Protein AF-A0A2S7WSK2-F1 (afdb_monomer)

pLDDT: mean 93.84, std 8.21, range [51.69, 98.62]

Secondary structure (DSSP, 8-state):
---GGGGGSTT--PPPHHHHHHHHHHHSS-TTSPPHHHHHHH---HHHHHHHHHHHHHHHHHHHHHHHHHHHHHHHHHHHHHHHHHHHHHHHHHHHHHHHHHHT-

Radius of gyration: 26.92 Å; Cα contacts (8 Å, |Δi|>4): 36; chains: 1; bounding box: 59×30×73 Å

Foldseek 3Di:
DDALCCCVDPPNDLDDVVVQVVCCVVPVDGPPADDPVCCVVPNDDPVSNVRVVNNVVVSVVVVVVVVVVVVVVVVVVVVVVVVVVVVVVVVVVVVVVVVVVVVVD

Organism: NCBI:txid1137780

Solvent-accessible surface area (backbone atoms only — not comparable to full-atom values): 6206 Å² total; per-residue (Å²): 130,84,72,51,69,59,72,76,39,94,83,46,81,76,76,51,72,66,58,50,51,51,43,30,74,76,69,74,40,58,86,94,50,78,46,72,69,53,38,72,73,70,51,76,60,66,70,60,52,51,47,52,51,49,35,50,50,51,55,49,48,54,52,49,56,53,47,53,54,51,50,54,54,49,52,54,52,49,53,52,50,53,55,51,51,54,50,49,56,52,50,52,55,52,50,54,53,52,52,55,58,59,77,74,110

Sequence (105 aa):
MPWSDFVFYKNYNLPTLQEVEKHIKEKGHLKDIPSAKEVEKNGIFLGEMNAKLLQKIEELTLYIIAQEKILKKQEEKIKELEIEKKKNEDLEKRLERLENLILKK

Mea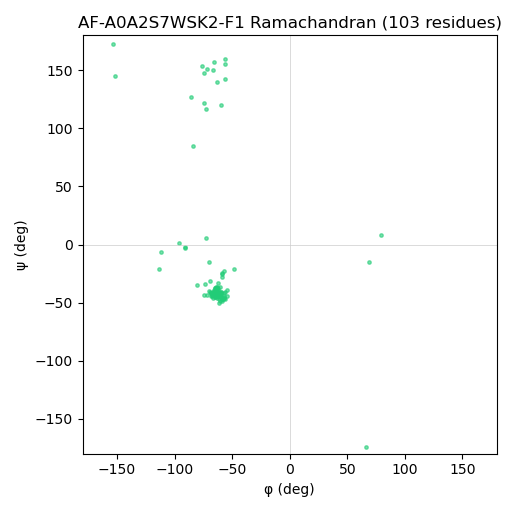n predicted aligned error: 5.12 Å

Structure (mmC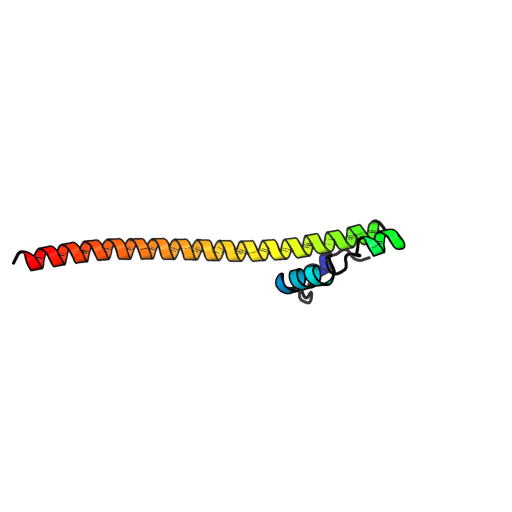IF, N/CA/C/O backbone):
data_AF-A0A2S7WSK2-F1
#
_entry.id   AF-A0A2S7WSK2-F1
#
loop_
_atom_site.group_PDB
_atom_site.id
_atom_site.type_symbol
_atom_site.label_atom_id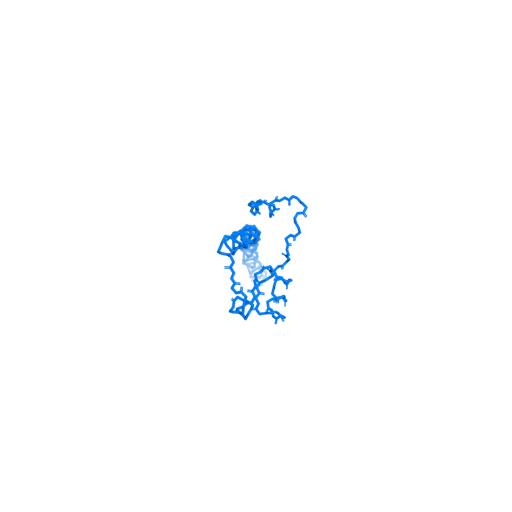
_atom_site.label_alt_id
_atom_site.label_comp_id
_atom_site.label_asym_id
_atom_site.label_entity_id
_atom_site.label_seq_id
_atom_site.pdbx_PDB_ins_code
_atom_site.Cartn_x
_atom_site.Cartn_y
_atom_site.Cartn_z
_atom_site.occupancy
_atom_site.B_iso_or_equiv
_atom_site.auth_seq_id
_atom_site.auth_comp_id
_atom_site.auth_asym_id
_atom_site.auth_atom_id
_atom_site.pdbx_PDB_model_num
ATOM 1 N N . MET A 1 1 ? 16.361 15.263 -22.279 1.00 51.69 1 MET A N 1
ATOM 2 C CA . MET A 1 1 ? 15.254 14.560 -21.598 1.00 51.69 1 MET A CA 1
ATOM 3 C C . MET A 1 1 ? 14.872 15.394 -20.395 1.00 51.69 1 MET A C 1
ATOM 5 O O . MET A 1 1 ? 15.775 15.675 -19.616 1.00 51.69 1 MET A O 1
ATOM 9 N N . PRO A 1 2 ? 13.620 15.860 -20.268 1.00 57.91 2 PRO A N 1
ATOM 10 C CA . PRO A 1 2 ? 13.182 16.448 -19.010 1.00 57.91 2 PRO A CA 1
ATOM 11 C C . PRO A 1 2 ? 13.239 15.366 -17.923 1.00 57.91 2 PRO A C 1
ATOM 13 O O . PRO A 1 2 ? 12.959 14.199 -18.198 1.00 57.91 2 PRO A O 1
ATOM 16 N N . TRP A 1 3 ? 13.679 15.750 -16.727 1.00 70.06 3 TRP A N 1
ATOM 17 C CA . TRP A 1 3 ? 13.631 14.910 -15.530 1.00 70.06 3 TRP A CA 1
ATOM 18 C C . TRP A 1 3 ? 12.197 14.444 -15.240 1.00 70.06 3 TRP A C 1
ATOM 20 O O . TRP A 1 3 ? 11.230 15.013 -15.754 1.00 70.06 3 TRP A O 1
ATOM 30 N N . SER A 1 4 ? 12.063 13.374 -14.458 1.00 76.00 4 SER A N 1
ATOM 31 C CA . SER A 1 4 ? 10.803 12.647 -14.273 1.00 76.00 4 SER A CA 1
ATOM 32 C C . SER A 1 4 ? 9.745 13.363 -13.418 1.00 76.00 4 SER A C 1
ATOM 34 O O . SER A 1 4 ? 8.642 12.844 -13.275 1.00 76.00 4 SER A O 1
ATOM 36 N N . ASP A 1 5 ? 9.999 14.613 -13.012 1.00 80.88 5 ASP A N 1
ATOM 37 C CA . ASP A 1 5 ? 9.101 15.488 -12.238 1.00 80.88 5 ASP A CA 1
ATOM 38 C C . ASP A 1 5 ? 7.659 15.571 -12.776 1.00 80.88 5 ASP A C 1
ATOM 40 O O . ASP A 1 5 ? 6.728 15.924 -12.046 1.00 80.88 5 ASP A O 1
ATOM 44 N N . PHE A 1 6 ? 7.443 15.245 -14.054 1.00 88.38 6 PHE A N 1
ATOM 45 C CA . PHE A 1 6 ? 6.113 15.157 -14.652 1.00 88.38 6 PHE A CA 1
ATOM 46 C C . PHE A 1 6 ? 5.182 14.168 -13.939 1.00 88.38 6 PHE A C 1
ATOM 48 O O . PHE A 1 6 ? 3.966 14.331 -14.032 1.00 88.38 6 PHE A O 1
ATOM 55 N N . VAL A 1 7 ? 5.719 13.182 -13.208 1.00 88.38 7 VAL A N 1
ATOM 56 C CA . VAL A 1 7 ? 4.946 12.243 -12.376 1.00 88.38 7 VAL A CA 1
ATOM 57 C C . VAL A 1 7 ? 4.118 12.982 -11.312 1.00 88.38 7 VAL A C 1
ATOM 59 O O . VAL A 1 7 ? 3.065 12.502 -10.894 1.00 88.38 7 VAL A O 1
ATOM 62 N N . PHE A 1 8 ? 4.533 14.190 -10.918 1.00 89.06 8 PHE A N 1
ATOM 63 C CA . PHE A 1 8 ? 3.827 15.026 -9.944 1.00 89.06 8 PHE A CA 1
ATOM 64 C C . PHE A 1 8 ? 2.812 15.996 -10.564 1.00 89.06 8 PHE A C 1
ATOM 66 O O . PHE A 1 8 ? 2.143 16.742 -9.842 1.00 89.06 8 PHE A O 1
ATOM 73 N N . TYR A 1 9 ? 2.681 16.037 -11.892 1.00 91.88 9 TYR A N 1
ATOM 74 C CA . TYR A 1 9 ? 1.744 16.946 -12.549 1.00 91.88 9 TYR A CA 1
ATOM 75 C C . TYR A 1 9 ? 0.301 16.465 -12.391 1.00 91.88 9 TYR A C 1
ATOM 77 O O . TYR A 1 9 ? 0.012 15.272 -12.389 1.00 91.88 9 TYR A O 1
ATOM 85 N N . LYS A 1 10 ? -0.648 17.407 -12.307 1.00 86.75 10 LYS A N 1
ATOM 86 C CA . LYS A 1 10 ? -2.071 17.098 -12.059 1.00 86.75 10 LYS A CA 1
ATOM 87 C C . LYS A 1 10 ? -2.710 16.184 -13.110 1.00 86.75 10 LYS A C 1
ATOM 89 O O . LYS A 1 10 ? -3.712 15.544 -12.825 1.00 86.75 10 LYS A O 1
ATOM 94 N N . ASN A 1 11 ? -2.177 16.182 -14.327 1.00 90.00 11 ASN A N 1
ATOM 95 C CA . ASN A 1 11 ? -2.653 15.383 -15.452 1.00 90.00 11 ASN A CA 1
ATOM 96 C C . ASN A 1 11 ? -1.878 14.070 -15.631 1.00 90.00 11 ASN A C 1
ATOM 98 O O . ASN A 1 11 ? -2.156 13.337 -16.580 1.00 90.00 11 ASN A O 1
ATOM 102 N N . TYR A 1 12 ? -0.906 13.774 -14.766 1.00 92.38 12 TYR A N 1
ATOM 103 C CA 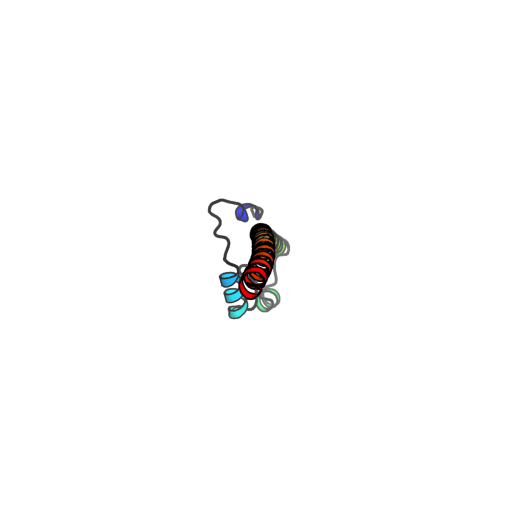. TYR A 1 12 ? -0.217 12.499 -14.808 1.00 92.38 12 TYR A CA 1
ATOM 104 C C . TYR A 1 12 ? -1.144 11.395 -14.300 1.00 92.38 12 TYR A C 1
ATOM 106 O O . TYR A 1 12 ? -1.581 11.393 -13.149 1.00 92.38 12 TYR A O 1
ATOM 114 N N . ASN A 1 13 ? -1.461 10.452 -15.184 1.00 92.06 13 ASN A N 1
ATOM 115 C CA . ASN A 1 13 ? -2.286 9.305 -14.843 1.00 92.06 13 ASN A CA 1
ATOM 116 C C . ASN A 1 13 ? -1.410 8.209 -14.226 1.00 92.06 13 ASN A C 1
ATOM 118 O O . ASN A 1 13 ? -0.939 7.319 -14.939 1.00 92.06 13 ASN A O 1
ATOM 122 N N . LEU A 1 14 ? -1.173 8.307 -12.915 1.00 95.56 14 LEU A N 1
ATOM 123 C CA . LEU A 1 14 ? -0.489 7.266 -12.153 1.00 95.56 14 LEU A CA 1
ATOM 124 C C . LEU A 1 14 ? -1.301 5.962 -12.256 1.00 95.56 14 LEU A C 1
ATOM 126 O O . LEU A 1 14 ? -2.468 5.962 -11.856 1.00 95.56 14 LEU A O 1
ATOM 130 N N . PRO A 1 15 ? -0.724 4.864 -12.785 1.00 95.81 15 PRO A N 1
ATOM 131 C CA . PRO A 1 15 ? -1.419 3.584 -12.846 1.00 95.81 15 PRO A CA 1
ATOM 132 C C . PRO A 1 15 ? -1.884 3.130 -11.461 1.00 95.81 15 PRO A C 1
ATOM 134 O O . PRO A 1 15 ? -1.322 3.490 -10.435 1.00 95.81 15 PRO A O 1
ATOM 137 N N . THR A 1 16 ? -2.906 2.298 -11.391 1.00 97.19 16 THR A N 1
ATOM 138 C CA . THR A 1 16 ? -3.237 1.615 -10.138 1.00 97.19 16 THR A CA 1
ATOM 139 C C . THR A 1 16 ? -2.260 0.462 -9.896 1.00 97.19 16 THR A C 1
ATOM 141 O O . THR A 1 16 ? -1.751 -0.145 -10.840 1.00 97.19 16 THR A O 1
ATOM 144 N N . LEU A 1 17 ? -2.040 0.076 -8.632 1.00 97.56 17 LEU A N 1
ATOM 145 C CA . LEU A 1 17 ? -1.217 -1.105 -8.319 1.00 97.56 17 LEU A CA 1
ATOM 146 C C . LEU A 1 17 ? -1.773 -2.394 -8.950 1.00 97.56 17 LEU A C 1
ATOM 148 O O . LEU A 1 17 ? -0.998 -3.281 -9.289 1.00 97.56 17 LEU A O 1
ATOM 152 N N . GLN A 1 18 ? -3.089 -2.475 -9.175 1.00 97.94 18 GLN A N 1
ATOM 153 C CA . GLN A 1 18 ? -3.720 -3.584 -9.896 1.00 97.94 18 GLN A CA 1
ATOM 154 C C . GLN A 1 18 ? -3.330 -3.607 -11.380 1.00 97.94 18 GLN A C 1
ATOM 156 O O . GLN A 1 18 ? -3.022 -4.666 -11.925 1.00 97.94 18 GLN A O 1
ATOM 161 N N . GLU A 1 19 ? -3.310 -2.450 -12.046 1.00 98.00 19 GLU A N 1
ATOM 162 C CA . GLU A 1 19 ? -2.842 -2.344 -13.433 1.00 98.00 19 GLU A CA 1
ATOM 163 C C . GLU A 1 19 ? -1.346 -2.651 -13.548 1.00 98.00 19 GLU A C 1
ATOM 165 O O . GLU A 1 19 ? -0.933 -3.336 -14.486 1.00 98.00 19 GLU A O 1
ATOM 170 N N . VAL A 1 20 ? -0.542 -2.199 -12.578 1.00 97.19 20 VAL A N 1
ATOM 171 C CA . VAL A 1 20 ? 0.889 -2.528 -12.495 1.00 97.19 20 VAL A CA 1
ATOM 172 C C . VAL A 1 20 ? 1.083 -4.035 -12.336 1.00 97.19 20 VAL A C 1
ATOM 174 O O . VAL A 1 20 ? 1.828 -4.638 -13.106 1.00 97.19 20 VAL A O 1
ATOM 177 N N . GLU A 1 21 ? 0.382 -4.666 -11.392 1.00 98.19 21 GLU A N 1
ATOM 178 C CA . GLU A 1 21 ? 0.443 -6.112 -11.165 1.00 98.19 21 GLU A CA 1
ATOM 179 C C . GLU A 1 21 ? 0.044 -6.896 -12.421 1.00 98.19 21 GLU A C 1
ATOM 181 O O . GLU A 1 21 ? 0.747 -7.824 -12.829 1.00 98.19 21 GLU A O 1
ATOM 186 N N . LYS A 1 22 ? -1.061 -6.501 -13.065 1.00 98.38 22 LYS A N 1
ATOM 187 C CA . LYS A 1 22 ? -1.526 -7.114 -14.311 1.00 98.38 22 LYS A CA 1
ATOM 188 C C . LYS A 1 22 ? -0.458 -7.023 -15.400 1.00 98.38 22 LYS A C 1
ATOM 190 O O . LYS A 1 22 ? -0.153 -8.028 -16.037 1.00 98.38 22 LYS A O 1
ATOM 195 N N . HIS A 1 23 ? 0.149 -5.852 -15.580 1.00 97.88 23 HIS A N 1
ATOM 196 C CA . HIS A 1 23 ? 1.205 -5.663 -16.570 1.00 97.88 23 HIS A CA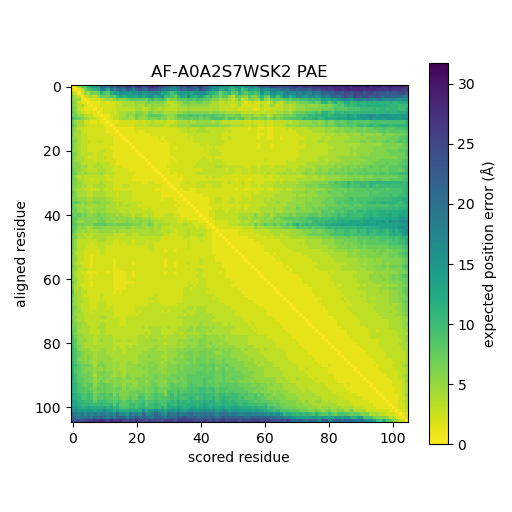 1
ATOM 197 C C . HIS A 1 23 ? 2.428 -6.543 -16.285 1.00 97.88 23 HIS A C 1
ATOM 199 O O . HIS A 1 23 ? 2.935 -7.192 -17.198 1.00 97.88 23 HIS A O 1
ATOM 205 N N . ILE A 1 24 ? 2.870 -6.624 -15.026 1.00 97.62 24 ILE A N 1
ATOM 206 C CA . ILE A 1 24 ? 3.993 -7.485 -14.630 1.00 97.62 24 ILE A CA 1
ATOM 207 C C . ILE A 1 24 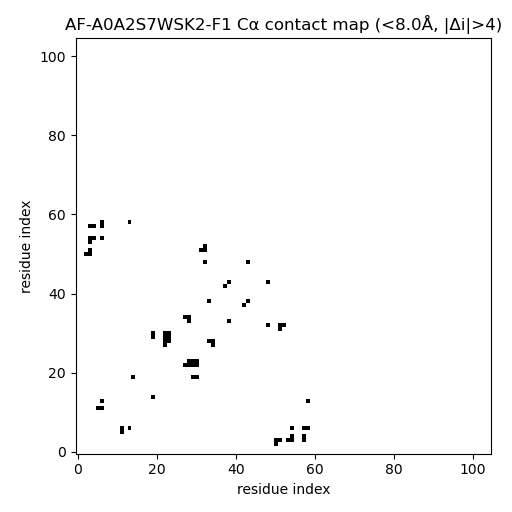? 3.669 -8.954 -14.921 1.00 97.62 24 ILE A C 1
ATOM 209 O O . ILE A 1 24 ? 4.512 -9.663 -15.462 1.00 97.62 24 ILE A O 1
ATOM 213 N N . LYS A 1 25 ? 2.449 -9.413 -14.621 1.00 98.06 25 LYS A N 1
ATOM 214 C CA . LYS A 1 25 ? 2.015 -10.786 -14.923 1.00 98.06 25 LYS A CA 1
ATOM 215 C C . LYS A 1 25 ? 2.004 -11.080 -16.426 1.00 98.06 25 LYS A C 1
ATOM 217 O O . LYS A 1 25 ? 2.382 -12.173 -16.830 1.00 98.06 25 LYS A O 1
ATOM 222 N N . GLU A 1 26 ? 1.588 -10.118 -17.247 1.00 97.75 26 GLU A N 1
ATOM 223 C CA . GLU A 1 26 ? 1.488 -10.283 -18.703 1.00 97.75 26 GLU A CA 1
ATOM 224 C C . GLU A 1 26 ? 2.828 -10.130 -19.438 1.00 97.75 26 GLU A C 1
ATOM 226 O O . GLU A 1 26 ? 3.038 -10.772 -20.468 1.00 97.75 26 GLU A O 1
ATOM 231 N N . LYS A 1 27 ? 3.719 -9.251 -18.961 1.00 97.19 27 LYS A N 1
ATOM 232 C CA . LYS A 1 27 ? 4.951 -8.854 -19.669 1.00 97.19 27 LYS A CA 1
ATOM 233 C C . LYS A 1 27 ? 6.240 -9.289 -18.976 1.00 97.19 27 LYS A C 1
ATOM 235 O O . LYS A 1 27 ? 7.271 -9.391 -19.633 1.00 97.19 27 LYS A O 1
ATOM 240 N N . GLY A 1 28 ? 6.199 -9.577 -17.677 1.00 96.69 28 GLY A N 1
ATOM 241 C CA . GLY A 1 28 ? 7.358 -10.000 -16.885 1.00 96.69 28 GLY A CA 1
ATOM 242 C C . GLY A 1 28 ? 8.294 -8.865 -16.457 1.00 96.69 28 GLY A C 1
ATOM 243 O O . GLY A 1 28 ? 9.373 -9.133 -15.938 1.00 96.69 28 GLY A O 1
ATOM 244 N N . HIS A 1 29 ? 7.912 -7.607 -16.673 1.00 95.75 29 HIS A N 1
ATOM 245 C CA . HIS A 1 29 ? 8.664 -6.420 -16.263 1.00 95.75 29 HIS A CA 1
ATOM 246 C C . HIS A 1 29 ? 7.714 -5.233 -16.055 1.00 95.75 29 HIS A C 1
ATOM 248 O O . HIS A 1 29 ? 6.521 -5.321 -16.342 1.00 95.75 29 HIS A O 1
ATOM 254 N N . LEU A 1 30 ? 8.234 -4.125 -15.525 1.00 96.81 30 LEU A N 1
ATOM 255 C CA . LEU A 1 30 ? 7.470 -2.889 -15.367 1.00 96.81 30 LEU A CA 1
ATOM 256 C C . LEU A 1 30 ? 7.228 -2.210 -16.715 1.00 96.81 30 LEU A C 1
ATOM 258 O O . LEU A 1 30 ? 8.062 -2.277 -17.621 1.00 96.81 30 LEU A O 1
ATOM 262 N N . LYS A 1 31 ? 6.115 -1.476 -16.803 1.00 92.25 31 LYS A N 1
ATOM 263 C CA . LYS A 1 31 ? 5.832 -0.599 -17.939 1.00 92.25 31 LYS A CA 1
ATOM 264 C C . LYS A 1 31 ? 6.981 0.401 -18.120 1.00 92.25 31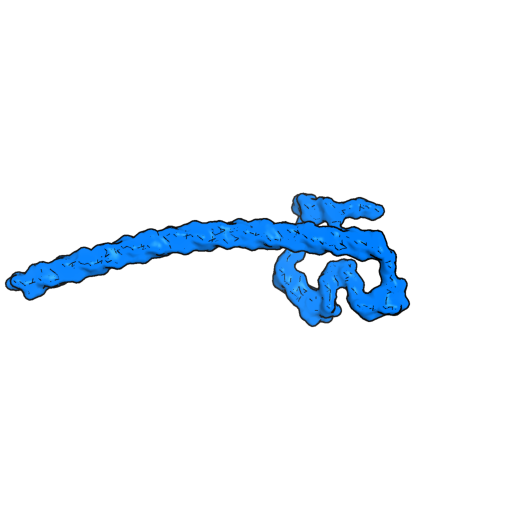 LYS A C 1
ATOM 266 O O . LYS A 1 31 ? 7.544 0.875 -17.136 1.00 92.25 31 LYS A O 1
ATOM 271 N N . ASP A 1 32 ? 7.318 0.705 -19.370 1.00 91.25 32 ASP A N 1
ATOM 272 C CA . ASP A 1 32 ? 8.388 1.626 -19.798 1.00 91.25 32 ASP A CA 1
ATOM 273 C C . ASP A 1 32 ? 9.828 1.149 -19.520 1.00 91.25 32 ASP A C 1
ATOM 275 O O . ASP A 1 32 ? 10.772 1.663 -20.128 1.00 91.25 32 ASP A O 1
ATOM 279 N N . ILE A 1 33 ? 10.012 0.136 -18.668 1.00 94.75 33 ILE A N 1
ATOM 280 C CA . ILE A 1 33 ? 11.291 -0.548 -18.463 1.00 94.75 33 ILE A CA 1
ATOM 281 C C . ILE A 1 33 ? 11.415 -1.657 -19.510 1.00 94.75 33 ILE A C 1
ATOM 283 O O . ILE A 1 33 ? 10.497 -2.466 -19.622 1.00 94.75 33 ILE A O 1
ATOM 287 N N . PRO A 1 34 ? 12.507 -1.715 -20.290 1.00 93.69 34 PRO A N 1
ATOM 288 C CA . PRO A 1 34 ? 12.691 -2.789 -21.257 1.00 93.69 34 PRO A CA 1
ATOM 289 C C . PRO A 1 34 ? 12.882 -4.135 -20.557 1.00 93.69 34 PRO A C 1
ATOM 291 O O . PRO A 1 34 ? 13.436 -4.217 -19.458 1.00 93.69 34 PRO A O 1
ATOM 294 N N . SER A 1 35 ? 12.453 -5.205 -21.217 1.00 95.50 35 SER A N 1
ATOM 295 C CA . SER A 1 35 ? 12.703 -6.564 -20.748 1.00 95.50 35 SER A CA 1
ATOM 296 C C . SER A 1 35 ? 14.196 -6.902 -20.789 1.00 95.50 35 SER A C 1
ATOM 298 O O . SER A 1 35 ? 14.960 -6.363 -21.592 1.00 95.50 35 SER A O 1
ATOM 300 N N . ALA A 1 36 ? 14.613 -7.877 -19.979 1.00 94.62 36 ALA A N 1
ATOM 301 C CA . ALA A 1 36 ? 15.993 -8.367 -19.996 1.00 94.62 36 ALA A CA 1
ATOM 302 C C . ALA A 1 36 ? 16.438 -8.819 -21.403 1.00 94.62 36 ALA A C 1
ATOM 304 O O . ALA A 1 36 ? 17.550 -8.513 -21.820 1.00 94.62 36 ALA A O 1
ATOM 305 N N . LYS A 1 37 ? 15.542 -9.466 -22.166 1.00 94.88 37 LYS A N 1
ATOM 306 C CA . LYS A 1 37 ? 15.812 -9.908 -23.546 1.00 94.88 37 LYS A CA 1
ATOM 307 C C . LYS A 1 37 ? 16.045 -8.738 -24.504 1.00 94.88 37 LYS A C 1
ATOM 309 O O . LYS A 1 37 ? 16.874 -8.835 -25.404 1.00 94.88 37 LYS A O 1
ATOM 314 N N . GLU A 1 38 ? 15.309 -7.639 -24.341 1.00 93.69 38 GLU A N 1
ATOM 315 C CA . GLU A 1 38 ? 15.497 -6.437 -25.162 1.00 93.69 38 GLU A CA 1
ATOM 316 C C . GLU A 1 38 ? 16.820 -5.744 -24.847 1.00 93.69 38 GLU A C 1
ATOM 318 O O . GLU A 1 38 ? 17.513 -5.328 -25.775 1.00 93.69 38 GLU A O 1
ATOM 323 N N . VAL A 1 39 ? 17.191 -5.671 -23.565 1.00 94.38 39 VAL A N 1
ATOM 324 C CA . VAL A 1 39 ? 18.475 -5.104 -23.131 1.00 94.38 39 VAL A CA 1
ATOM 325 C C . VAL A 1 39 ? 19.646 -5.954 -23.625 1.00 94.38 39 VAL A C 1
ATOM 327 O O . VAL A 1 39 ? 20.625 -5.404 -24.117 1.00 94.38 39 VAL A O 1
ATOM 330 N N . GLU A 1 40 ? 19.547 -7.282 -23.554 1.00 94.81 40 GLU A N 1
ATOM 331 C CA . GLU A 1 40 ? 20.584 -8.189 -24.060 1.00 94.81 40 GLU A CA 1
ATOM 332 C C . GLU A 1 40 ? 20.774 -8.054 -25.578 1.00 94.81 40 GLU A C 1
ATOM 334 O O . GLU A 1 40 ? 21.903 -8.006 -26.062 1.00 94.81 40 GLU A O 1
ATOM 339 N N . LYS A 1 41 ? 19.675 -7.946 -26.335 1.00 96.50 41 LYS A N 1
ATOM 340 C CA . LYS A 1 41 ? 19.722 -7.864 -27.800 1.00 96.50 41 LYS A CA 1
ATOM 341 C C . LYS A 1 41 ? 20.192 -6.504 -28.317 1.00 96.50 41 LYS A C 1
ATOM 343 O O . LYS A 1 41 ? 20.938 -6.451 -29.291 1.00 96.50 41 LYS A O 1
ATOM 348 N N . ASN A 1 42 ? 19.697 -5.417 -27.728 1.00 95.19 42 ASN A N 1
ATOM 349 C CA . ASN A 1 42 ? 19.838 -4.071 -28.293 1.00 95.19 42 ASN A CA 1
ATOM 350 C C . ASN A 1 42 ? 20.757 -3.161 -27.463 1.00 95.19 42 ASN A C 1
ATOM 352 O O . ASN A 1 42 ? 21.040 -2.038 -27.879 1.00 95.19 42 ASN A O 1
ATOM 356 N N . GLY A 1 43 ? 21.209 -3.621 -26.294 1.00 92.62 43 GLY A N 1
ATOM 357 C CA . GLY A 1 43 ? 21.824 -2.759 -25.293 1.00 92.62 43 GLY A CA 1
ATOM 358 C C . GLY A 1 43 ? 20.827 -1.752 -24.714 1.00 92.62 43 GLY A C 1
ATOM 359 O O . GLY A 1 43 ? 19.626 -1.779 -24.991 1.00 92.62 43 GLY A O 1
ATOM 360 N N . ILE A 1 44 ? 21.331 -0.841 -23.884 1.00 92.88 44 ILE A N 1
ATOM 361 C CA . ILE A 1 44 ? 20.558 0.299 -23.393 1.00 92.88 44 ILE A CA 1
ATOM 362 C C . ILE A 1 44 ? 21.476 1.477 -23.083 1.00 92.88 44 ILE A C 1
ATOM 364 O O . ILE A 1 44 ? 22.598 1.303 -22.602 1.00 92.88 44 ILE A O 1
ATOM 368 N N . PHE A 1 45 ? 20.991 2.692 -23.319 1.00 93.25 45 PHE A N 1
ATOM 369 C CA . PHE A 1 45 ? 21.681 3.892 -22.870 1.00 93.25 45 PHE A CA 1
ATOM 370 C C . PHE A 1 45 ? 21.505 4.065 -21.360 1.00 93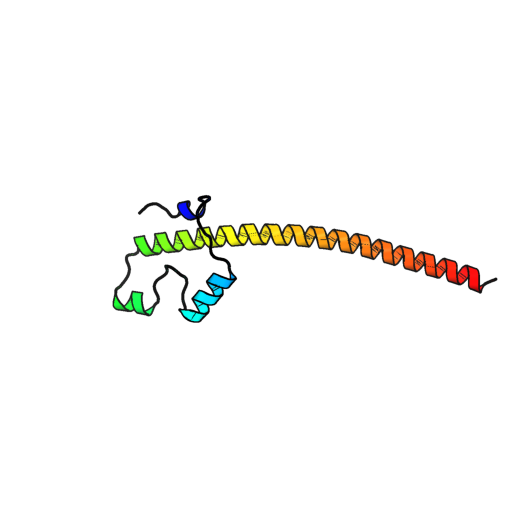.25 45 PHE A C 1
ATOM 372 O O . PHE A 1 45 ? 20.389 4.204 -20.862 1.00 93.25 45 PHE A O 1
ATOM 379 N N . LEU A 1 46 ? 22.618 4.113 -20.624 1.00 91.12 46 LEU A N 1
ATOM 380 C CA . LEU A 1 46 ? 22.607 4.225 -19.161 1.00 91.12 46 LEU A CA 1
ATOM 381 C C . LEU A 1 46 ? 21.819 5.449 -18.665 1.00 91.12 46 LEU A C 1
ATOM 383 O O . LEU A 1 46 ? 21.061 5.347 -17.706 1.00 91.12 46 LEU A O 1
ATOM 387 N N . GLY A 1 47 ? 21.954 6.594 -19.342 1.00 90.88 47 GLY A N 1
ATOM 388 C CA . GLY A 1 47 ? 21.208 7.808 -19.000 1.00 90.88 47 GLY A CA 1
ATOM 389 C C . GLY A 1 47 ? 19.692 7.653 -19.164 1.00 90.88 47 GLY A C 1
ATOM 390 O O . GLY A 1 47 ? 18.937 8.126 -18.320 1.00 90.88 47 GLY A O 1
ATOM 391 N N . GLU A 1 48 ? 19.247 6.942 -20.204 1.00 89.75 48 GLU A N 1
ATOM 392 C CA . GLU A 1 48 ? 17.828 6.634 -20.412 1.00 89.75 48 GLU A CA 1
ATOM 393 C C . GLU A 1 48 ?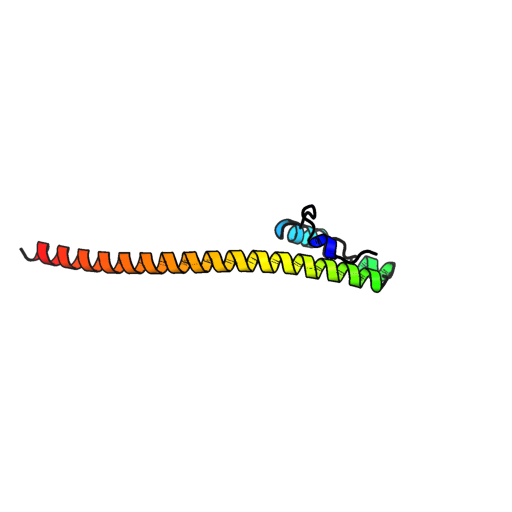 17.311 5.685 -19.327 1.00 89.75 48 GLU A C 1
ATOM 395 O O . GLU A 1 48 ? 16.242 5.920 -18.763 1.00 89.75 48 GLU A O 1
ATOM 400 N N . MET A 1 49 ? 18.080 4.641 -19.000 1.00 91.44 49 MET A N 1
ATOM 401 C CA . MET A 1 49 ? 17.707 3.714 -17.933 1.00 91.44 49 MET A CA 1
ATOM 402 C C . MET A 1 49 ? 17.582 4.439 -16.593 1.00 91.44 49 MET A C 1
ATOM 404 O O . MET A 1 49 ? 16.588 4.267 -15.898 1.00 91.44 49 MET A O 1
ATOM 408 N N . ASN A 1 50 ? 18.542 5.303 -16.258 1.00 92.31 50 ASN A N 1
ATOM 409 C CA . ASN A 1 50 ? 18.511 6.078 -15.019 1.00 92.31 50 ASN A CA 1
ATOM 410 C C . ASN A 1 50 ? 17.295 7.012 -14.950 1.00 92.31 50 ASN A C 1
ATOM 412 O O . ASN A 1 50 ? 16.658 7.090 -13.904 1.00 92.31 50 ASN A O 1
ATOM 416 N N . ALA A 1 51 ? 16.931 7.671 -16.055 1.00 91.62 51 ALA A N 1
ATOM 417 C CA . ALA A 1 51 ? 15.733 8.509 -16.106 1.00 91.62 51 ALA A CA 1
ATOM 418 C C . ALA A 1 51 ? 14.446 7.690 -15.891 1.00 91.62 51 ALA A C 1
ATOM 420 O O . ALA A 1 51 ? 13.575 8.090 -15.120 1.00 91.62 51 ALA A O 1
ATOM 421 N N . LYS A 1 52 ? 14.345 6.509 -16.516 1.00 92.69 52 LYS A N 1
ATOM 422 C CA . LYS A 1 52 ? 13.209 5.596 -16.321 1.00 92.69 52 LYS A CA 1
ATOM 423 C C . LYS A 1 52 ? 13.144 5.046 -14.895 1.00 92.69 52 LYS A C 1
ATOM 425 O O . LYS A 1 52 ? 12.060 4.942 -14.331 1.00 92.69 52 LYS A O 1
ATOM 430 N N . LEU A 1 53 ? 14.285 4.710 -14.295 1.00 94.44 53 LEU A N 1
ATOM 431 C CA . LEU A 1 53 ? 14.349 4.260 -12.904 1.00 94.44 53 LEU A CA 1
ATOM 432 C C . LEU A 1 53 ? 13.913 5.364 -11.937 1.00 94.44 53 LEU A C 1
ATOM 434 O O . LEU A 1 53 ? 13.136 5.080 -11.028 1.00 94.44 53 LEU A O 1
ATOM 438 N N . LEU A 1 54 ? 14.343 6.611 -12.158 1.00 94.94 54 LEU A N 1
ATOM 439 C CA . LEU A 1 54 ? 13.905 7.750 -11.348 1.00 94.94 54 LEU A CA 1
ATOM 440 C C . LEU A 1 54 ? 12.385 7.931 -11.423 1.00 94.94 54 LEU A C 1
ATOM 442 O O . LEU A 1 54 ? 11.737 8.011 -10.384 1.00 94.94 54 LEU A O 1
ATOM 446 N N . GLN A 1 55 ? 11.805 7.846 -12.625 1.00 94.06 55 GLN A N 1
ATOM 447 C CA . GLN A 1 55 ? 10.352 7.862 -12.802 1.00 94.06 55 GLN A CA 1
ATOM 448 C C . GLN A 1 55 ? 9.662 6.779 -11.954 1.00 94.06 55 GLN A C 1
ATOM 450 O O . GLN A 1 55 ? 8.670 7.056 -11.284 1.00 94.06 55 GLN A O 1
ATOM 455 N N . LYS A 1 56 ? 10.188 5.545 -11.930 1.00 95.62 56 LYS A N 1
ATOM 456 C CA . LYS A 1 56 ? 9.602 4.463 -11.115 1.00 95.62 56 LYS A CA 1
ATOM 457 C C . LYS A 1 56 ? 9.776 4.675 -9.615 1.00 95.62 56 LYS A C 1
ATOM 459 O O . LYS A 1 56 ? 8.893 4.283 -8.857 1.00 95.62 56 LYS A O 1
ATOM 464 N N . ILE A 1 57 ? 10.855 5.323 -9.182 1.00 95.81 57 ILE A N 1
ATOM 465 C CA . ILE A 1 57 ? 11.047 5.719 -7.781 1.00 95.81 57 ILE A CA 1
ATOM 466 C C . ILE A 1 57 ? 10.022 6.786 -7.376 1.00 95.81 57 ILE A C 1
ATOM 468 O O . ILE A 1 57 ? 9.454 6.706 -6.285 1.00 95.81 57 ILE A O 1
ATOM 472 N N . GLU A 1 58 ? 9.732 7.754 -8.242 1.00 95.12 58 GLU A N 1
ATOM 473 C CA . GLU A 1 58 ? 8.727 8.789 -7.976 1.00 95.12 58 GLU A CA 1
ATOM 474 C C . GLU A 1 58 ? 7.306 8.211 -7.951 1.00 95.12 58 GLU A C 1
ATOM 476 O O . GLU A 1 58 ? 6.555 8.473 -7.009 1.00 95.12 58 GLU A O 1
ATOM 481 N N . GLU A 1 59 ? 6.960 7.343 -8.911 1.00 96.06 59 GLU A N 1
ATOM 482 C CA . GLU A 1 59 ? 5.696 6.590 -8.912 1.00 96.06 59 GLU A CA 1
ATOM 483 C C . GLU A 1 59 ? 5.551 5.764 -7.616 1.00 96.06 59 GLU A C 1
ATOM 485 O O . GLU A 1 59 ? 4.516 5.818 -6.947 1.00 96.06 59 GLU A O 1
ATOM 490 N N . LEU A 1 60 ? 6.610 5.050 -7.208 1.00 97.25 60 LEU A N 1
ATOM 491 C CA . LEU A 1 60 ? 6.649 4.290 -5.956 1.00 97.25 60 LEU A CA 1
ATOM 492 C C . LEU A 1 60 ? 6.441 5.182 -4.729 1.00 97.25 60 LEU A C 1
ATOM 494 O O . LEU A 1 60 ? 5.684 4.824 -3.826 1.00 97.25 60 LEU A O 1
ATOM 498 N N . THR A 1 61 ? 7.068 6.356 -4.711 1.00 97.06 61 THR A N 1
ATOM 499 C CA . THR A 1 61 ? 6.921 7.334 -3.628 1.00 97.06 61 THR A CA 1
ATOM 500 C C . THR A 1 61 ? 5.466 7.791 -3.495 1.00 97.06 61 THR A C 1
ATOM 502 O O . THR A 1 61 ? 4.939 7.838 -2.382 1.00 97.06 61 THR A O 1
ATOM 505 N N . LEU A 1 62 ? 4.767 8.036 -4.611 1.00 96.50 62 LEU A N 1
ATOM 506 C CA . LEU A 1 62 ? 3.338 8.364 -4.591 1.00 96.50 62 LEU A CA 1
ATOM 507 C C . LEU A 1 62 ? 2.483 7.222 -4.020 1.00 96.50 62 LEU A C 1
ATOM 509 O O . LEU A 1 62 ? 1.600 7.480 -3.195 1.00 96.50 62 LEU A O 1
ATOM 513 N N . TYR A 1 63 ? 2.759 5.966 -4.391 1.00 97.75 63 TYR A N 1
ATOM 514 C CA . TYR A 1 63 ? 2.051 4.818 -3.812 1.00 97.75 63 TYR A CA 1
ATOM 515 C C . TYR A 1 63 ? 2.307 4.668 -2.310 1.00 97.75 63 TYR A C 1
ATOM 517 O O . TYR A 1 63 ? 1.385 4.318 -1.574 1.00 97.75 63 TYR A O 1
ATOM 525 N N . ILE A 1 64 ? 3.530 4.925 -1.841 1.00 98.38 64 ILE A N 1
ATOM 526 C CA . ILE A 1 64 ? 3.877 4.849 -0.414 1.00 98.38 64 ILE A CA 1
ATOM 527 C C . ILE A 1 64 ? 3.139 5.934 0.373 1.00 98.38 64 ILE A C 1
ATOM 529 O O . ILE A 1 64 ? 2.515 5.628 1.385 1.00 98.38 64 ILE A O 1
ATOM 533 N N . ILE A 1 65 ? 3.118 7.176 -0.122 1.00 97.69 65 ILE A N 1
ATOM 534 C CA . ILE A 1 65 ? 2.365 8.274 0.508 1.00 97.69 65 ILE A CA 1
ATOM 535 C C . ILE A 1 65 ? 0.867 7.939 0.577 1.00 97.69 65 ILE A C 1
ATOM 537 O O . ILE A 1 65 ? 0.207 8.209 1.584 1.00 97.69 65 ILE A O 1
ATOM 541 N N . ALA A 1 66 ? 0.303 7.353 -0.484 1.00 97.25 66 ALA A N 1
ATOM 542 C CA . ALA A 1 66 ? -1.093 6.921 -0.491 1.00 97.25 66 ALA A CA 1
ATOM 543 C C . ALA A 1 66 ? -1.355 5.810 0.542 1.00 97.25 66 ALA A C 1
ATOM 545 O O . ALA A 1 66 ? -2.343 5.879 1.277 1.00 97.25 66 ALA A O 1
ATOM 546 N N . GLN A 1 67 ? -0.457 4.826 0.643 1.00 98.31 67 GLN A N 1
ATOM 547 C CA . GLN A 1 67 ? -0.541 3.750 1.634 1.00 98.31 67 GLN A CA 1
ATOM 548 C C . GLN A 1 67 ? -0.425 4.272 3.069 1.00 98.31 67 GLN A C 1
ATOM 550 O O . GLN A 1 67 ? -1.229 3.883 3.911 1.00 98.31 67 GLN A O 1
ATOM 555 N N . GLU A 1 68 ? 0.490 5.202 3.349 1.00 98.56 68 GLU A N 1
ATOM 556 C CA . GLU A 1 68 ? 0.642 5.805 4.679 1.00 98.56 68 GLU A CA 1
ATOM 557 C C . GLU A 1 68 ? -0.650 6.506 5.132 1.00 98.56 68 GLU A C 1
ATOM 559 O O . GLU A 1 68 ? -1.074 6.372 6.281 1.00 98.56 68 GLU A O 1
ATOM 564 N N . LYS A 1 69 ? -1.334 7.212 4.220 1.00 98.31 69 LYS A N 1
ATOM 565 C CA . LYS A 1 69 ? -2.633 7.842 4.512 1.00 98.31 69 LYS A CA 1
ATOM 566 C C . LYS A 1 69 ? -3.713 6.815 4.851 1.00 98.31 69 LYS A C 1
ATOM 568 O O . LYS A 1 69 ? -4.515 7.050 5.754 1.00 98.31 69 LYS A O 1
ATOM 573 N N . ILE A 1 70 ? -3.747 5.692 4.131 1.00 98.25 70 ILE A N 1
ATOM 574 C CA . ILE A 1 70 ? -4.690 4.599 4.404 1.00 98.25 70 ILE A CA 1
ATOM 575 C C . ILE A 1 70 ? -4.392 3.975 5.770 1.00 98.25 70 ILE A C 1
ATOM 577 O O . ILE A 1 70 ? -5.324 3.792 6.551 1.00 98.25 70 ILE A O 1
ATOM 581 N N . LEU A 1 71 ? -3.118 3.716 6.078 1.00 98.56 71 LEU A N 1
ATOM 582 C CA . LEU A 1 71 ? -2.693 3.156 7.362 1.00 98.56 71 LEU A CA 1
ATOM 583 C C . LEU A 1 71 ? -3.102 4.055 8.530 1.00 98.56 71 LEU A C 1
ATOM 585 O O . LEU A 1 71 ? -3.766 3.582 9.445 1.00 98.56 71 LEU A O 1
ATOM 589 N N . LYS A 1 72 ? -2.831 5.364 8.457 1.00 98.50 72 LYS A N 1
ATOM 590 C CA . LYS A 1 72 ? -3.256 6.322 9.497 1.00 98.50 72 LYS A CA 1
ATOM 591 C C . LYS A 1 72 ? -4.768 6.300 9.725 1.00 98.50 72 LYS A C 1
ATOM 593 O O . LYS A 1 72 ? -5.224 6.237 10.862 1.00 98.50 72 LYS A O 1
ATOM 598 N N . LYS A 1 73 ? -5.556 6.270 8.646 1.00 98.38 73 LYS A N 1
ATOM 599 C CA . LYS A 1 73 ? -7.021 6.182 8.740 1.00 98.38 73 LYS A CA 1
ATOM 600 C C . LYS A 1 73 ? -7.488 4.859 9.362 1.00 98.38 73 LYS A C 1
ATOM 602 O O . LYS A 1 73 ? -8.483 4.828 10.083 1.00 98.38 73 LYS A O 1
ATOM 607 N N . GLN A 1 74 ? -6.807 3.756 9.060 1.00 98.44 74 GLN A N 1
ATOM 608 C CA . GLN A 1 74 ? -7.101 2.454 9.660 1.00 98.44 74 GLN A CA 1
ATOM 609 C C . GLN A 1 74 ? -6.750 2.436 11.151 1.00 98.44 74 GLN A C 1
ATOM 611 O O . GLN A 1 74 ? -7.555 1.952 11.941 1.00 98.44 74 GLN A O 1
ATOM 616 N N . GLU A 1 75 ? -5.616 3.016 11.549 1.00 98.50 75 GLU A N 1
ATOM 617 C CA . GLU A 1 75 ? -5.222 3.159 12.955 1.00 98.50 75 GLU A CA 1
ATOM 618 C C . GLU A 1 75 ? -6.233 3.985 13.759 1.00 98.50 75 GLU A C 1
ATOM 620 O O . GLU A 1 75 ? -6.600 3.600 14.868 1.00 98.50 75 GLU A O 1
ATOM 625 N N . GLU A 1 76 ? -6.717 5.099 13.204 1.00 98.44 76 GLU A N 1
ATOM 626 C CA . GLU A 1 76 ? -7.776 5.907 13.822 1.00 98.44 76 GLU A CA 1
ATOM 627 C C . GLU A 1 76 ? -9.051 5.086 14.031 1.00 98.44 76 GLU A C 1
ATOM 629 O O . GLU A 1 76 ? -9.591 5.044 15.137 1.00 98.44 76 GLU A O 1
ATOM 634 N N . LYS A 1 77 ? -9.484 4.347 13.003 1.00 98.44 77 LYS A N 1
ATOM 635 C CA . LYS A 1 77 ? -10.674 3.497 13.095 1.00 98.44 77 LYS A CA 1
ATOM 636 C C . LYS A 1 77 ? -10.513 2.356 14.102 1.00 98.44 77 LYS A C 1
ATOM 638 O O . LYS A 1 77 ? -11.466 2.012 14.794 1.00 98.44 77 LYS A O 1
ATOM 643 N N . ILE A 1 78 ? -9.322 1.772 14.208 1.00 98.62 78 ILE A N 1
ATOM 644 C CA . ILE A 1 78 ? -9.029 0.741 15.211 1.00 98.62 78 ILE A CA 1
ATOM 645 C C . ILE A 1 78 ? -9.166 1.323 16.621 1.00 98.62 78 ILE A C 1
ATOM 647 O O . ILE A 1 78 ? -9.851 0.729 17.448 1.00 98.62 78 ILE A O 1
ATOM 651 N N . LYS A 1 79 ? -8.613 2.516 16.876 1.00 98.44 79 LYS A N 1
ATOM 652 C CA . LYS A 1 79 ? -8.752 3.193 18.178 1.00 98.44 79 LYS A CA 1
ATOM 653 C C . LYS A 1 79 ? -10.213 3.473 18.533 1.00 98.44 79 LYS A C 1
ATOM 655 O O . LYS A 1 79 ? -10.613 3.291 19.682 1.00 98.44 79 LYS A O 1
ATOM 660 N N . GLU A 1 80 ? -11.023 3.898 17.564 1.00 98.38 80 GLU A N 1
ATOM 661 C CA . GLU A 1 80 ? -12.465 4.099 17.766 1.00 98.38 80 GLU A CA 1
ATOM 662 C C . GLU A 1 80 ? -13.171 2.795 18.161 1.00 98.38 80 GLU A C 1
ATOM 664 O O . GLU A 1 80 ? -13.921 2.769 19.141 1.00 98.38 80 GLU A O 1
ATOM 669 N N . LEU A 1 81 ? -12.881 1.701 17.449 1.00 98.50 81 LEU A N 1
ATOM 670 C CA . LEU A 1 81 ? -13.447 0.380 17.731 1.00 98.50 81 LEU A CA 1
ATOM 671 C C . LEU A 1 81 ? -13.011 -0.161 19.100 1.00 98.50 81 LEU A C 1
ATOM 673 O O . LEU A 1 81 ? -13.813 -0.775 19.800 1.00 98.50 81 LEU A O 1
ATOM 677 N N . GLU A 1 82 ? -11.770 0.084 19.523 1.00 98.50 82 GLU A N 1
ATOM 678 C CA . GLU A 1 82 ? -11.283 -0.297 20.855 1.00 98.50 82 GLU A CA 1
ATOM 679 C C . GLU A 1 82 ? -12.032 0.440 21.976 1.00 98.50 82 GLU A C 1
ATOM 681 O O . GLU A 1 82 ? -12.388 -0.161 22.996 1.00 98.50 82 GLU A O 1
ATOM 686 N N . ILE A 1 83 ? -12.329 1.730 21.782 1.00 98.44 83 ILE A N 1
ATOM 687 C CA . ILE A 1 83 ? -13.130 2.523 22.725 1.00 98.44 83 ILE A CA 1
ATOM 688 C C . ILE A 1 83 ? -14.562 1.988 22.797 1.00 98.44 83 ILE A C 1
ATOM 690 O O . ILE A 1 83 ? -15.114 1.852 23.892 1.00 98.44 83 ILE A O 1
ATOM 694 N N . GLU A 1 84 ? -15.172 1.695 21.650 1.00 98.25 84 GLU A N 1
ATOM 695 C CA . GLU A 1 84 ? -16.524 1.139 21.585 1.00 98.25 84 GLU A CA 1
ATOM 696 C C . GLU A 1 84 ? -16.596 -0.238 22.252 1.00 98.25 84 GLU A C 1
ATOM 698 O O . GLU A 1 84 ? -17.463 -0.469 23.095 1.00 98.25 84 GLU A O 1
ATOM 703 N N . LYS A 1 85 ? -15.620 -1.111 21.984 1.00 98.50 85 LYS A N 1
ATOM 704 C CA . LYS A 1 85 ? -15.510 -2.421 22.631 1.00 98.50 85 LYS A CA 1
ATOM 705 C C . LYS A 1 85 ? -15.460 -2.298 24.154 1.00 98.50 85 LYS A C 1
ATOM 707 O O . LYS A 1 85 ? -16.214 -2.978 24.843 1.00 98.50 85 LYS A O 1
ATOM 712 N N . LYS A 1 86 ? -14.643 -1.387 24.691 1.00 98.31 86 LYS A N 1
ATOM 713 C CA . LYS A 1 86 ? -14.558 -1.160 26.143 1.00 98.31 86 LYS A CA 1
ATOM 714 C C . LYS A 1 86 ? -15.883 -0.679 26.742 1.00 98.31 86 LYS A C 1
ATOM 716 O O . LYS A 1 86 ? -16.221 -1.053 27.864 1.00 98.31 86 LYS A O 1
ATOM 721 N N . LYS A 1 87 ? -16.634 0.163 26.021 1.00 98.25 87 LYS A N 1
ATOM 722 C CA . LYS A 1 87 ? -17.975 0.591 26.456 1.00 98.25 87 LYS A CA 1
ATOM 723 C C . LYS A 1 87 ? -18.936 -0.594 26.502 1.00 98.25 87 LYS A C 1
ATOM 725 O O . LYS A 1 87 ? -19.664 -0.718 27.480 1.00 98.25 87 LYS A O 1
ATOM 730 N N . ASN A 1 88 ? -18.901 -1.465 25.496 1.00 98.25 88 ASN A N 1
ATOM 731 C CA . ASN A 1 88 ? -19.738 -2.663 25.462 1.00 98.25 88 ASN A CA 1
ATOM 732 C C . ASN A 1 88 ? -19.416 -3.605 26.630 1.00 98.25 88 ASN A C 1
ATOM 734 O O . ASN A 1 88 ? -20.333 -4.015 27.331 1.00 98.25 88 ASN A O 1
ATOM 738 N N . GLU A 1 89 ? -18.136 -3.835 26.935 1.00 98.31 89 GLU A N 1
ATOM 739 C CA . GLU A 1 89 ? -17.722 -4.641 28.097 1.00 98.31 89 GLU A CA 1
ATOM 740 C C . GLU A 1 89 ? -18.203 -4.049 29.440 1.00 98.31 89 GLU A C 1
ATOM 742 O O . GLU A 1 89 ? -18.548 -4.783 30.369 1.00 98.31 89 GLU A O 1
ATOM 747 N N . ASP A 1 90 ? -18.225 -2.718 29.586 1.00 98.25 90 ASP A N 1
ATOM 748 C CA . ASP A 1 90 ? -18.775 -2.072 30.788 1.00 98.25 90 ASP A CA 1
ATOM 749 C C . ASP A 1 90 ? -20.301 -2.214 30.864 1.00 98.25 90 ASP A C 1
ATOM 751 O O . ASP A 1 90 ? -20.850 -2.468 31.939 1.00 98.25 90 ASP A O 1
ATOM 755 N N . LEU A 1 91 ? -20.991 -2.086 29.727 1.00 98.19 91 LEU A N 1
ATOM 756 C CA . LEU A 1 91 ? -22.436 -2.291 29.644 1.00 98.19 91 LEU A CA 1
ATOM 757 C C . LEU A 1 91 ? -22.817 -3.736 29.984 1.00 98.19 91 LEU A C 1
ATOM 759 O O . LEU A 1 91 ? -23.733 -3.931 30.780 1.00 98.19 91 LEU A O 1
ATOM 763 N N . GLU A 1 92 ? -22.084 -4.728 29.479 1.00 98.19 92 GLU A N 1
ATOM 764 C CA . GLU A 1 92 ? -22.278 -6.148 29.807 1.00 98.19 92 GLU A CA 1
ATOM 765 C C . GLU A 1 92 ? -22.171 -6.398 31.319 1.00 98.19 92 GLU A C 1
ATOM 767 O O . GLU A 1 92 ? -23.064 -6.997 31.916 1.00 98.19 92 GLU A O 1
ATOM 772 N N . LYS A 1 93 ? -21.154 -5.834 31.984 1.00 97.94 93 LYS A N 1
ATOM 773 C CA . LYS A 1 93 ? -21.004 -5.940 33.450 1.00 97.94 93 LYS A CA 1
ATOM 774 C C . LYS A 1 93 ? -22.151 -5.285 34.215 1.00 97.94 93 LYS A C 1
ATOM 776 O O . LYS A 1 93 ? -22.533 -5.749 35.291 1.00 97.94 93 LYS A O 1
ATOM 781 N N . ARG A 1 94 ? -22.679 -4.162 33.721 1.00 97.69 94 ARG A N 1
ATOM 782 C CA . ARG A 1 94 ? -23.837 -3.498 34.344 1.00 97.69 94 ARG A CA 1
ATOM 783 C C . ARG A 1 94 ? -25.098 -4.339 34.186 1.00 97.69 94 ARG A C 1
ATOM 785 O O . ARG A 1 94 ? -25.847 -4.445 35.154 1.00 97.69 94 ARG A O 1
ATOM 792 N N . LEU A 1 95 ? -25.308 -4.935 33.013 1.00 97.38 95 LEU A N 1
ATOM 793 C CA . LEU A 1 95 ? -26.430 -5.837 32.756 1.00 97.38 95 LEU A CA 1
ATOM 794 C C . LEU A 1 95 ? -26.380 -7.046 33.693 1.00 97.38 95 LEU A C 1
ATOM 796 O O . LEU A 1 95 ? -27.348 -7.281 34.409 1.00 97.38 95 LEU A O 1
ATOM 800 N N . GLU A 1 96 ? -25.223 -7.701 33.816 1.00 97.25 96 GLU A N 1
ATOM 801 C CA . GLU A 1 96 ? -25.034 -8.836 34.731 1.00 97.25 96 GLU A CA 1
ATOM 802 C C . GLU A 1 96 ? -25.372 -8.467 36.191 1.00 97.25 96 GLU A C 1
ATOM 804 O O . GLU A 1 96 ? -26.020 -9.220 36.923 1.00 97.25 96 GLU A O 1
ATOM 809 N N . ARG A 1 97 ? -24.970 -7.273 36.650 1.00 96.81 97 ARG A N 1
ATOM 810 C CA . ARG A 1 97 ? -25.316 -6.788 38.000 1.00 96.81 97 ARG A CA 1
ATOM 811 C C . ARG A 1 97 ? -26.820 -6.596 38.175 1.00 96.81 97 ARG A C 1
ATOM 813 O O . ARG A 1 97 ? -27.347 -6.939 39.232 1.00 96.81 97 ARG A O 1
ATOM 820 N N . LEU A 1 98 ? -27.495 -6.029 37.178 1.00 95.88 98 LEU A N 1
ATOM 821 C CA . LEU A 1 98 ? -28.941 -5.807 37.219 1.00 95.88 98 LEU A CA 1
ATOM 822 C C . LEU A 1 98 ? -29.710 -7.131 37.214 1.00 95.88 98 LEU A C 1
ATOM 824 O O . LEU A 1 98 ? -30.617 -7.301 38.026 1.00 95.88 98 LEU A O 1
ATOM 828 N N . GLU A 1 99 ? -29.308 -8.083 36.375 1.00 95.75 99 GLU A N 1
ATOM 829 C CA . GLU A 1 99 ? -29.889 -9.429 36.328 1.00 95.75 99 GLU A CA 1
ATOM 830 C C . GLU A 1 99 ? -29.769 -10.134 37.684 1.00 95.75 99 GLU A C 1
ATOM 832 O O . GLU A 1 99 ? -30.760 -10.633 38.221 1.00 95.75 99 GLU A O 1
ATOM 837 N N . ASN A 1 100 ? -28.591 -10.077 38.310 1.00 95.62 100 ASN A N 1
ATOM 838 C CA . ASN A 1 100 ? -28.370 -10.638 39.643 1.00 95.62 100 ASN A CA 1
ATOM 839 C C . ASN A 1 100 ? -29.228 -9.984 40.741 1.00 95.62 100 ASN A C 1
ATOM 841 O O . ASN A 1 100 ? -29.590 -10.649 41.711 1.00 95.62 100 ASN A O 1
ATOM 845 N N . LEU A 1 101 ? -29.536 -8.687 40.634 1.00 95.69 101 LEU A N 1
ATOM 846 C CA . LEU A 1 101 ? -30.411 -7.995 41.589 1.00 95.69 101 LEU A CA 1
ATOM 847 C C . LEU A 1 101 ? -31.879 -8.387 41.414 1.00 95.69 101 LEU A C 1
ATOM 849 O O . LEU A 1 101 ? -32.609 -8.445 42.403 1.00 95.69 101 LEU A O 1
ATOM 853 N N . ILE A 1 102 ? -32.305 -8.649 40.178 1.00 94.56 102 ILE A N 1
ATOM 854 C CA . ILE A 1 102 ? -33.671 -9.077 39.872 1.00 94.56 102 ILE A CA 1
ATOM 855 C C . ILE A 1 102 ? -33.897 -10.518 40.340 1.00 94.56 102 ILE A C 1
ATOM 857 O O . ILE A 1 102 ? -34.907 -10.782 40.978 1.00 94.56 102 ILE A O 1
ATOM 861 N N . LEU A 1 103 ? -32.945 -11.426 40.098 1.00 90.50 103 LEU A N 1
ATOM 862 C CA . LEU A 1 103 ? -33.056 -12.846 40.471 1.00 90.50 103 LEU A CA 1
ATOM 863 C C . LEU A 1 103 ? -32.981 -13.117 41.986 1.00 90.50 103 LEU A C 1
ATOM 865 O O . LEU A 1 103 ? -33.294 -14.219 42.426 1.00 90.50 103 LEU A O 1
ATOM 869 N N . LYS A 1 104 ? -32.530 -12.142 42.786 1.00 78.31 104 LYS A N 1
ATOM 870 C CA . LYS A 1 104 ? -32.450 -12.240 44.256 1.00 78.31 104 LYS A CA 1
ATOM 871 C C . LYS A 1 104 ? -33.702 -11.735 44.987 1.00 78.31 104 LYS A C 1
ATOM 873 O O . LYS A 1 104 ? -33.719 -11.786 46.217 1.00 78.31 104 LYS A O 1
ATOM 878 N N . LYS A 1 105 ? -34.696 -11.210 44.269 1.00 54.59 105 LYS A N 1
ATOM 879 C CA . LYS A 1 105 ? -36.018 -10.852 44.804 1.00 54.59 105 LYS A CA 1
ATOM 880 C C . LYS A 1 105 ? -37.011 -11.977 44.561 1.00 54.59 105 LYS A C 1
ATOM 882 O O . LYS A 1 105 ? -37.890 -12.131 45.434 1.00 54.59 105 LYS A O 1
#